Protein AF-A0A7S0XX27-F1 (afdb_monomer_lite)

Organism: Hemiselmis andersenii (NCBI:txid464988)

Foldseek 3Di:
DDDPVVVVVVVVVPDPDADDADDPVVLVVCVVVVQKFKFFKAQDPVHNQKIWGDGPPDPGTEIERGPSLCRPDDHRFTFIWGFDPDDPPDPHGYIGTNDGDPPPPPPPPPPPPDPPPDDDDD

Structure (mmCIF, N/CA/C/O backbone):
data_AF-A0A7S0XX27-F1
#
_entry.id   AF-A0A7S0XX27-F1
#
loop_
_atom_site.group_PDB
_atom_site.id
_atom_site.type_symbol
_atom_site.label_atom_id
_atom_site.label_alt_id
_atom_site.label_comp_id
_atom_site.label_asym_id
_atom_site.label_entity_id
_atom_site.label_seq_id
_atom_site.pdbx_PDB_ins_code
_atom_site.Cartn_x
_atom_site.Cartn_y
_atom_site.Cartn_z
_atom_site.occupancy
_atom_site.B_iso_or_equiv
_atom_site.auth_seq_id
_atom_site.auth_comp_id
_atom_site.auth_asym_id
_atom_site.auth_atom_id
_atom_site.pdbx_PDB_model_num
ATOM 1 N N . LYS A 1 1 ? 34.982 19.495 -26.703 1.00 49.88 1 LYS A N 1
ATOM 2 C CA . LYS A 1 1 ? 34.561 18.801 -25.462 1.00 49.88 1 LYS A CA 1
ATOM 3 C C . LYS A 1 1 ? 33.055 18.990 -25.317 1.00 49.88 1 LYS A C 1
ATOM 5 O O . LYS A 1 1 ? 32.638 19.960 -24.707 1.00 49.88 1 LYS A O 1
ATOM 10 N N . GLY A 1 2 ? 32.263 18.158 -25.991 1.00 59.34 2 GLY A N 1
ATOM 11 C CA . GLY A 1 2 ? 30.807 18.139 -25.848 1.00 59.34 2 GLY A CA 1
ATOM 12 C C . GLY A 1 2 ? 30.443 16.845 -25.142 1.00 59.34 2 GLY A C 1
ATOM 13 O O . GLY A 1 2 ? 30.841 15.779 -25.607 1.00 59.34 2 GLY A O 1
ATOM 14 N N . GLU A 1 3 ? 29.799 16.942 -23.985 1.00 53.56 3 GLU A N 1
ATOM 15 C CA . GLU A 1 3 ? 29.248 15.780 -23.289 1.00 53.56 3 GLU A CA 1
ATOM 16 C C . GLU A 1 3 ? 28.229 15.108 -24.218 1.00 53.56 3 GLU A C 1
ATOM 18 O O . GLU A 1 3 ? 27.337 15.783 -24.734 1.00 53.56 3 GLU A O 1
ATOM 23 N N . SER A 1 4 ? 28.408 13.808 -24.472 1.00 74.19 4 SER A N 1
ATOM 24 C CA . SER A 1 4 ? 27.504 13.004 -25.301 1.00 74.19 4 SER A CA 1
ATOM 25 C C . SER A 1 4 ? 26.079 13.097 -24.756 1.00 74.19 4 SER A C 1
ATOM 27 O O . SER A 1 4 ? 25.875 13.000 -23.544 1.00 74.19 4 SER A O 1
ATOM 29 N N . ASP A 1 5 ? 25.084 13.251 -25.629 1.00 70.19 5 ASP A N 1
ATOM 30 C CA . ASP A 1 5 ? 23.674 13.309 -25.228 1.00 70.19 5 ASP A CA 1
ATOM 31 C C . ASP A 1 5 ? 23.219 12.035 -24.492 1.00 70.19 5 ASP A C 1
ATOM 33 O O . ASP A 1 5 ? 22.314 12.095 -23.664 1.00 70.19 5 ASP A O 1
ATOM 37 N N . LEU A 1 6 ? 23.930 10.913 -24.672 1.00 60.94 6 LEU A N 1
ATOM 38 C CA . LEU A 1 6 ? 23.747 9.698 -23.871 1.00 60.94 6 LEU A CA 1
ATOM 39 C C . LEU A 1 6 ? 24.145 9.893 -22.402 1.00 60.94 6 LEU A C 1
ATOM 41 O O . LEU A 1 6 ? 23.483 9.365 -21.516 1.00 60.94 6 LEU A O 1
ATOM 45 N N . VAL A 1 7 ? 25.188 10.679 -22.124 1.00 66.62 7 VAL A N 1
ATOM 46 C CA . VAL A 1 7 ? 25.623 10.993 -20.753 1.00 66.62 7 VAL A CA 1
ATOM 47 C C . VAL A 1 7 ? 24.620 11.932 -20.084 1.00 66.62 7 VAL A C 1
ATOM 49 O O . VAL A 1 7 ? 24.293 11.737 -18.917 1.00 66.62 7 VAL A O 1
ATOM 52 N N . LYS A 1 8 ? 24.049 12.886 -20.833 1.00 62.00 8 LYS A N 1
ATOM 53 C CA . LYS A 1 8 ? 22.943 13.726 -20.346 1.00 62.00 8 LYS A CA 1
ATOM 54 C C . LYS A 1 8 ? 21.671 12.915 -20.093 1.00 62.00 8 LYS A C 1
ATOM 56 O O . LYS A 1 8 ? 21.056 13.098 -19.051 1.00 62.00 8 LYS A O 1
ATOM 61 N N . MET A 1 9 ? 21.314 11.983 -20.982 1.00 59.22 9 MET A N 1
ATOM 62 C CA . MET A 1 9 ? 20.178 11.071 -20.785 1.00 59.22 9 MET A CA 1
ATOM 63 C C . MET A 1 9 ? 20.385 10.141 -19.586 1.00 59.22 9 MET A C 1
ATOM 65 O O . MET A 1 9 ? 19.467 9.974 -18.792 1.00 59.22 9 MET A O 1
ATOM 69 N N . MET A 1 10 ? 21.590 9.598 -19.388 1.00 57.03 10 MET A N 1
ATOM 70 C CA . MET A 1 10 ? 21.910 8.789 -18.204 1.00 57.03 10 MET A CA 1
ATOM 71 C C . MET A 1 10 ? 21.891 9.604 -16.908 1.00 57.03 10 MET A C 1
ATOM 73 O O . MET A 1 10 ? 21.513 9.077 -15.868 1.00 57.03 10 MET A O 1
ATOM 77 N N . ARG A 1 11 ? 22.206 10.904 -16.971 1.00 54.22 11 ARG A N 1
ATOM 78 C CA . ARG A 1 11 ? 22.010 11.840 -15.856 1.00 54.22 11 ARG A CA 1
ATOM 79 C C . ARG A 1 11 ? 20.544 12.222 -15.639 1.00 54.22 11 ARG A C 1
ATOM 81 O O . ARG A 1 11 ? 20.165 12.500 -14.509 1.00 54.22 11 ARG A O 1
ATOM 88 N N . GLN A 1 12 ? 19.712 12.218 -16.676 1.00 49.00 12 GLN A N 1
ATOM 89 C CA . GLN A 1 12 ? 18.267 12.446 -16.555 1.00 49.00 12 GLN A CA 1
ATOM 90 C C . GLN A 1 12 ? 17.515 11.194 -16.062 1.00 49.00 12 GLN A C 1
ATOM 92 O O . GLN A 1 12 ? 16.415 11.311 -15.538 1.00 49.00 12 GLN A O 1
ATOM 97 N N . LEU A 1 13 ? 18.124 10.010 -16.185 1.00 51.81 13 LEU A N 1
ATOM 98 C CA . LEU A 1 13 ? 17.673 8.747 -15.582 1.00 51.81 13 LEU A CA 1
ATOM 99 C C . LEU A 1 13 ? 18.059 8.624 -14.094 1.00 51.81 13 LEU A C 1
ATOM 101 O O . LEU A 1 13 ? 17.886 7.563 -13.491 1.00 51.81 13 LEU A O 1
ATOM 105 N N . SER A 1 14 ? 18.608 9.687 -13.499 1.00 46.97 14 SER A N 1
ATOM 106 C CA . SER A 1 14 ? 19.099 9.659 -12.125 1.00 46.97 14 SER A CA 1
ATOM 107 C C . SER A 1 14 ? 17.948 9.703 -11.129 1.00 46.97 14 SER A C 1
ATOM 109 O O . SER A 1 14 ? 17.279 10.720 -10.979 1.00 46.97 14 SER A O 1
ATOM 111 N N . VAL A 1 15 ? 17.858 8.597 -10.394 1.00 51.81 15 VAL A N 1
ATOM 112 C CA . VAL A 1 15 ? 17.168 8.375 -9.122 1.00 51.81 15 VAL A CA 1
ATOM 113 C C . VAL A 1 15 ? 15.637 8.276 -9.193 1.00 51.81 15 VAL A C 1
ATOM 115 O O . VAL A 1 15 ? 14.891 9.204 -8.910 1.00 51.81 15 VAL A O 1
ATOM 118 N N . CYS A 1 16 ? 15.156 7.070 -9.510 1.00 53.62 16 CYS A N 1
ATOM 119 C CA . CYS A 1 16 ? 13.847 6.615 -9.041 1.00 53.62 16 CYS A CA 1
ATOM 120 C C . CYS A 1 16 ? 13.946 6.350 -7.528 1.00 53.62 16 CYS A C 1
ATOM 122 O O . CYS A 1 16 ? 14.215 5.221 -7.108 1.00 53.62 16 CYS A O 1
ATOM 124 N N . GLU A 1 17 ? 13.841 7.406 -6.720 1.00 74.31 17 GLU A N 1
ATOM 125 C CA . GLU A 1 17 ? 13.817 7.289 -5.261 1.00 74.31 17 GLU A CA 1
ATOM 126 C C . GLU A 1 17 ? 12.435 6.842 -4.804 1.00 74.31 17 GLU A C 1
ATOM 128 O O . GLU A 1 17 ? 11.438 7.530 -5.012 1.00 74.31 17 GLU A O 1
ATOM 133 N N . TYR A 1 18 ? 12.390 5.688 -4.143 1.00 84.25 18 TYR A N 1
ATOM 134 C CA . TYR A 1 18 ? 11.203 5.289 -3.403 1.00 84.25 18 TYR A CA 1
ATOM 135 C C . TYR A 1 18 ? 11.005 6.239 -2.224 1.00 84.25 18 TYR A C 1
ATOM 137 O O . TYR A 1 18 ? 11.971 6.529 -1.510 1.00 84.25 18 TYR A O 1
ATOM 145 N N . ALA A 1 19 ? 9.761 6.653 -1.992 1.00 88.00 19 ALA A N 1
ATOM 146 C CA . ALA A 1 19 ? 9.406 7.437 -0.820 1.00 88.00 19 ALA A CA 1
ATOM 147 C C . ALA A 1 19 ? 9.789 6.698 0.471 1.00 88.00 19 ALA A C 1
ATOM 149 O O . ALA A 1 19 ? 9.664 5.474 0.564 1.00 88.00 19 ALA A O 1
ATOM 150 N N . GLU A 1 20 ? 10.237 7.441 1.482 1.00 92.00 20 GLU A N 1
ATOM 151 C CA . GLU A 1 20 ? 10.476 6.860 2.800 1.00 92.00 20 GLU A CA 1
ATOM 152 C C . GLU A 1 20 ? 9.184 6.270 3.372 1.00 92.00 20 GLU A C 1
ATOM 154 O O . GLU A 1 20 ? 8.087 6.800 3.175 1.00 92.00 20 GLU A O 1
ATOM 159 N N . HIS A 1 21 ? 9.316 5.148 4.079 1.00 93.94 21 HIS A N 1
ATOM 160 C CA . HIS A 1 21 ? 8.184 4.549 4.771 1.00 93.94 21 HIS A CA 1
ATOM 161 C C . HIS A 1 21 ? 7.747 5.447 5.920 1.00 93.94 21 HIS A C 1
ATOM 163 O O . HIS A 1 21 ? 8.571 5.926 6.700 1.00 93.94 21 HIS A O 1
ATOM 169 N N . VAL A 1 22 ? 6.437 5.632 6.058 1.00 93.12 22 VAL A N 1
ATOM 170 C CA . VAL A 1 22 ? 5.890 6.322 7.230 1.00 93.12 22 VAL A CA 1
ATOM 171 C C . VAL A 1 22 ? 6.154 5.501 8.497 1.00 93.12 22 VAL A C 1
ATOM 173 O O . VAL A 1 22 ? 6.185 4.267 8.464 1.00 93.12 22 VAL A O 1
ATOM 176 N N . GLY A 1 23 ? 6.325 6.186 9.629 1.00 92.88 23 GLY A N 1
ATOM 177 C CA . GLY A 1 23 ? 6.503 5.536 10.927 1.00 92.88 23 GLY A CA 1
ATOM 178 C C . GLY A 1 23 ? 5.281 4.714 11.356 1.00 92.88 23 GLY A C 1
ATOM 179 O O . GLY A 1 23 ? 4.166 4.931 10.880 1.00 92.88 23 GLY A O 1
ATOM 180 N N . GLU A 1 24 ? 5.489 3.778 12.287 1.00 90.56 24 GLU A N 1
ATOM 181 C CA . GLU A 1 24 ? 4.426 2.914 12.825 1.00 90.56 24 GLU A CA 1
ATOM 182 C C . GLU A 1 24 ? 3.279 3.737 13.428 1.00 90.56 24 GLU A C 1
ATOM 184 O O . GLU A 1 24 ? 2.130 3.564 13.028 1.00 90.56 24 GLU A O 1
ATOM 189 N N . GLU A 1 25 ? 3.602 4.698 14.295 1.00 91.88 25 GLU A N 1
ATOM 190 C CA . GLU A 1 25 ? 2.613 5.567 14.944 1.00 91.88 25 GLU A CA 1
ATOM 191 C C . GLU A 1 25 ? 1.808 6.380 13.927 1.00 91.88 25 GLU A C 1
ATOM 193 O O . GLU A 1 25 ? 0.593 6.507 14.045 1.00 91.88 25 GLU A O 1
ATOM 198 N N . GLU A 1 26 ? 2.466 6.902 12.889 1.00 92.44 26 GLU A N 1
ATOM 199 C CA . GLU A 1 26 ? 1.775 7.698 11.876 1.00 92.44 26 GLU A CA 1
ATOM 200 C C . GLU A 1 26 ? 0.825 6.850 11.034 1.00 92.44 26 GLU A C 1
ATOM 202 O O . GLU A 1 26 ? -0.303 7.250 10.756 1.00 92.44 26 GLU A O 1
ATOM 207 N N . CYS A 1 27 ? 1.248 5.639 10.681 1.00 91.50 27 CYS A N 1
ATOM 208 C CA . CYS A 1 27 ? 0.383 4.674 10.021 1.00 91.50 27 CYS A CA 1
ATOM 209 C C . CYS A 1 27 ? -0.874 4.381 10.847 1.00 91.50 27 CYS A C 1
ATOM 211 O O . CYS A 1 27 ? -1.973 4.360 10.297 1.00 91.50 27 CYS A O 1
ATOM 213 N N . GLU A 1 28 ? -0.731 4.164 12.156 1.00 91.81 28 GLU A N 1
ATOM 214 C CA . GLU A 1 28 ? -1.871 3.925 13.045 1.00 91.81 28 GLU A CA 1
ATOM 215 C C . GLU A 1 28 ? -2.814 5.133 13.095 1.00 91.81 28 GLU A C 1
ATOM 217 O O . GLU A 1 28 ? -4.031 4.958 13.001 1.00 91.81 28 GLU A O 1
ATOM 222 N N . ARG A 1 29 ? -2.268 6.356 13.168 1.00 94.94 29 ARG A N 1
ATOM 223 C CA . ARG A 1 29 ? -3.067 7.592 13.128 1.00 94.94 29 ARG A CA 1
ATOM 224 C C . ARG A 1 29 ? -3.861 7.720 11.832 1.00 94.94 29 ARG A C 1
ATOM 226 O O . ARG A 1 29 ? -5.060 7.981 11.891 1.00 94.94 29 ARG A O 1
ATOM 233 N N . LEU A 1 30 ? -3.226 7.502 10.681 1.00 92.81 30 LEU A N 1
ATOM 234 C CA . LEU A 1 30 ? -3.875 7.606 9.368 1.00 92.81 30 LEU A CA 1
ATOM 235 C C . LEU A 1 30 ? -4.980 6.558 9.188 1.00 92.81 30 LEU A C 1
ATOM 237 O O . LEU A 1 30 ? -6.051 6.866 8.664 1.00 92.81 30 LEU A O 1
ATOM 241 N N . VAL A 1 31 ? -4.753 5.330 9.661 1.00 92.38 31 VAL A N 1
ATOM 242 C CA . VAL A 1 31 ? -5.768 4.268 9.630 1.00 92.38 31 VAL A CA 1
ATOM 243 C C . VAL A 1 31 ? -6.937 4.603 10.556 1.00 92.38 31 VAL A C 1
ATOM 245 O O . VAL A 1 31 ? -8.092 4.461 10.158 1.00 92.38 31 VAL A O 1
ATOM 248 N N . ALA A 1 32 ? -6.666 5.098 11.767 1.00 92.50 32 ALA A N 1
ATOM 249 C CA . ALA A 1 32 ? -7.705 5.518 12.706 1.00 92.50 32 ALA A CA 1
ATOM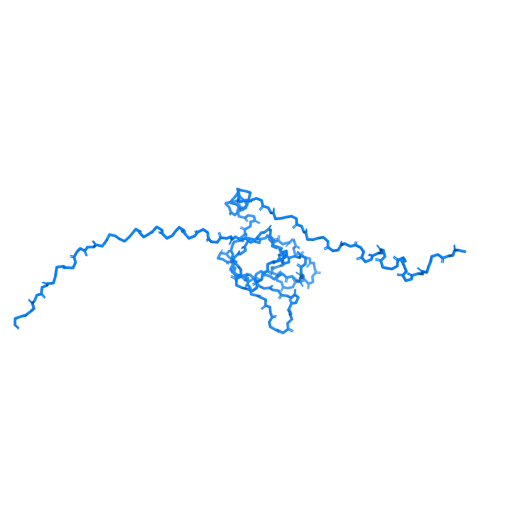 250 C C . ALA A 1 32 ? -8.524 6.715 12.190 1.00 92.50 32 ALA A C 1
ATOM 252 O O . ALA A 1 32 ? -9.724 6.793 12.450 1.00 92.50 32 ALA A O 1
ATOM 253 N N . ALA A 1 33 ? -7.895 7.620 11.434 1.00 93.19 33 ALA A N 1
ATOM 254 C CA . ALA A 1 33 ? -8.553 8.750 10.781 1.00 93.19 33 ALA A CA 1
ATOM 255 C C . ALA A 1 33 ? -9.376 8.351 9.539 1.00 93.19 33 ALA A C 1
ATOM 257 O O . ALA A 1 33 ? -10.169 9.152 9.048 1.00 93.19 33 ALA A O 1
ATOM 258 N N . GLY A 1 34 ? -9.217 7.122 9.032 1.00 91.56 34 GLY A N 1
ATOM 259 C CA . GLY A 1 34 ? -9.839 6.675 7.783 1.00 91.56 34 GLY A CA 1
ATOM 260 C C . GLY A 1 34 ? -9.184 7.258 6.525 1.00 91.56 34 GLY A C 1
ATOM 261 O O . GLY A 1 34 ? -9.804 7.273 5.465 1.00 91.56 34 GLY A O 1
ATOM 262 N N . GLU A 1 35 ? -7.946 7.742 6.641 1.00 92.69 35 GLU A N 1
ATOM 263 C CA . GLU A 1 35 ? -7.144 8.287 5.538 1.00 92.69 35 GLU A CA 1
ATOM 264 C C . GLU A 1 35 ? -6.250 7.225 4.878 1.00 92.69 35 GLU A C 1
ATOM 266 O O . GLU A 1 35 ? -5.766 7.413 3.758 1.00 92.69 35 GLU A O 1
ATOM 271 N N . ALA A 1 36 ? -6.040 6.097 5.560 1.00 94.00 36 ALA A N 1
ATOM 272 C CA . ALA A 1 36 ? -5.300 4.951 5.057 1.00 94.00 36 ALA A CA 1
ATOM 273 C C . ALA A 1 36 ? -5.982 3.627 5.428 1.00 94.00 36 ALA A C 1
ATOM 275 O O . ALA A 1 36 ? -6.791 3.550 6.355 1.00 94.00 36 ALA A O 1
ATOM 276 N N . TRP A 1 37 ? -5.631 2.564 4.708 1.00 95.00 37 TRP A N 1
ATOM 277 C CA . TRP A 1 37 ? -6.180 1.225 4.894 1.00 95.00 37 TRP A CA 1
ATOM 278 C C . TRP A 1 37 ? -5.077 0.178 4.907 1.00 95.00 37 TRP A C 1
ATOM 280 O O . TRP A 1 37 ? -4.058 0.331 4.243 1.00 95.00 37 TRP A O 1
ATOM 290 N N . ILE A 1 38 ? -5.306 -0.918 5.628 1.00 94.69 38 ILE A N 1
ATOM 291 C CA . ILE A 1 38 ? -4.376 -2.047 5.688 1.00 94.69 38 ILE A CA 1
ATOM 292 C C . ILE A 1 38 ? -4.962 -3.234 4.922 1.00 94.69 38 ILE A C 1
ATOM 294 O O . ILE A 1 38 ? -6.162 -3.518 5.017 1.00 94.69 38 ILE A O 1
ATOM 298 N N . GLY A 1 39 ? -4.119 -3.927 4.163 1.00 94.81 39 GLY A N 1
ATOM 299 C CA . GLY A 1 39 ? -4.504 -5.139 3.449 1.00 94.81 39 GLY A CA 1
ATOM 300 C C . GLY A 1 39 ? -3.311 -5.887 2.856 1.00 94.81 39 GLY A C 1
ATOM 301 O O . GLY A 1 39 ? -2.232 -5.307 2.731 1.00 94.81 39 GLY A O 1
ATOM 302 N N . PRO A 1 40 ? -3.480 -7.175 2.509 1.00 96.19 40 PRO A N 1
ATOM 303 C CA . PRO A 1 40 ? -2.454 -7.938 1.814 1.00 96.19 40 PRO A CA 1
ATOM 304 C C . PRO A 1 40 ? -2.298 -7.443 0.374 1.00 96.19 40 PRO A C 1
ATOM 306 O O . PRO A 1 40 ? -3.290 -7.214 -0.332 1.00 96.19 40 PRO A O 1
ATOM 309 N N . LEU A 1 41 ? -1.050 -7.310 -0.062 1.00 95.69 41 LEU A N 1
ATOM 310 C CA . LEU A 1 41 ? -0.690 -6.923 -1.417 1.00 95.69 41 LEU A CA 1
ATOM 311 C C . LEU A 1 41 ? -0.569 -8.149 -2.325 1.00 95.69 41 LEU A C 1
ATOM 313 O O . LEU A 1 41 ? 0.098 -9.126 -2.004 1.00 95.69 41 LEU A O 1
ATOM 317 N N . ARG A 1 42 ? -1.167 -8.081 -3.513 1.00 96.75 42 ARG A N 1
ATOM 318 C CA . ARG A 1 42 ? -1.030 -9.090 -4.567 1.00 96.75 42 ARG A CA 1
ATOM 319 C C . ARG A 1 42 ? -0.450 -8.448 -5.816 1.00 96.75 42 ARG A C 1
ATOM 321 O O . ARG A 1 42 ? -1.117 -7.655 -6.475 1.00 96.75 42 ARG A O 1
ATOM 328 N N . VAL A 1 43 ? 0.789 -8.794 -6.143 1.00 95.12 43 VAL A N 1
ATOM 329 C CA . VAL A 1 43 ? 1.390 -8.456 -7.444 1.00 95.12 43 VAL A CA 1
ATOM 330 C C . VAL A 1 43 ? 0.680 -9.240 -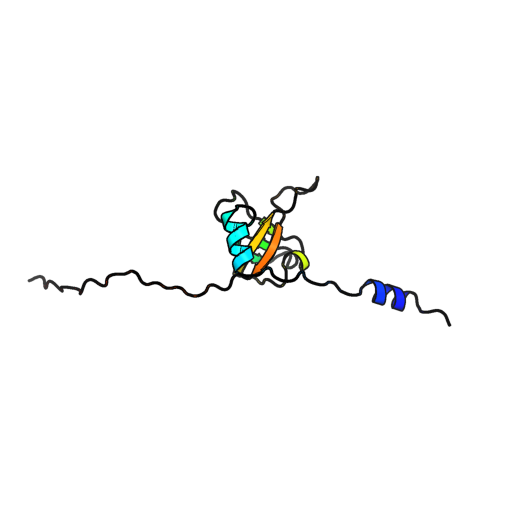8.546 1.00 95.12 43 VAL A C 1
ATOM 332 O O . VAL A 1 43 ? 0.441 -10.437 -8.377 1.00 95.12 43 VAL A O 1
ATOM 335 N N . ASP A 1 44 ? 0.344 -8.573 -9.649 1.00 92.56 44 ASP A N 1
ATOM 336 C CA . ASP A 1 44 ? -0.274 -9.223 -10.800 1.00 92.56 44 ASP A CA 1
ATOM 337 C C . ASP A 1 44 ? 0.729 -10.127 -11.531 1.00 92.56 44 ASP A C 1
ATOM 339 O O . ASP A 1 44 ? 1.866 -9.744 -11.810 1.00 92.56 44 ASP A O 1
ATOM 343 N N . ALA A 1 45 ? 0.296 -11.347 -11.847 1.00 91.88 45 ALA A N 1
ATOM 344 C CA . ALA A 1 45 ? 1.136 -12.337 -12.511 1.00 91.88 45 ALA A CA 1
ATOM 345 C C . ALA A 1 45 ? 1.358 -12.003 -13.994 1.00 91.88 45 ALA A C 1
ATOM 347 O O . ALA A 1 45 ? 2.394 -12.365 -14.552 1.00 91.88 45 ALA A O 1
ATOM 348 N N . ALA A 1 46 ? 0.398 -11.323 -14.634 1.00 93.31 46 ALA A N 1
ATOM 349 C CA . ALA A 1 46 ? 0.514 -10.906 -16.030 1.00 93.31 46 ALA A CA 1
ATOM 350 C C . ALA A 1 46 ? 1.340 -9.617 -16.180 1.00 93.31 46 ALA A C 1
ATOM 352 O O . ALA A 1 46 ? 2.081 -9.472 -17.153 1.00 93.31 46 ALA A O 1
ATOM 353 N N . ASN A 1 47 ? 1.241 -8.702 -15.213 1.00 90.44 47 ASN A N 1
ATOM 354 C CA . ASN A 1 47 ? 1.987 -7.454 -15.179 1.00 90.44 47 ASN A CA 1
ATOM 355 C C . ASN A 1 47 ? 2.648 -7.210 -13.804 1.00 90.44 47 ASN A C 1
ATOM 357 O O . ASN A 1 47 ? 2.027 -6.623 -12.917 1.00 90.44 47 ASN A O 1
ATOM 361 N N . PRO A 1 48 ? 3.946 -7.530 -13.635 1.00 88.19 48 PRO A N 1
ATOM 362 C CA . PRO A 1 48 ? 4.633 -7.414 -12.346 1.00 88.19 48 PRO A CA 1
ATOM 363 C C . PRO A 1 48 ? 4.851 -5.966 -11.876 1.00 88.19 48 PRO A C 1
ATOM 365 O O . PRO A 1 48 ? 5.335 -5.752 -10.760 1.00 88.19 48 PRO A O 1
ATOM 368 N N . PHE A 1 49 ? 4.531 -4.969 -12.708 1.00 88.88 49 PHE A N 1
ATOM 369 C CA . PHE A 1 49 ? 4.542 -3.556 -12.328 1.00 88.88 49 PHE A CA 1
ATOM 370 C C . PHE A 1 49 ? 3.257 -3.133 -11.610 1.00 88.88 49 PHE A C 1
ATOM 372 O O . PHE A 1 49 ? 3.275 -2.135 -10.897 1.00 88.88 49 PHE A O 1
ATOM 379 N N . GLN A 1 50 ? 2.173 -3.898 -11.761 1.00 90.88 50 GLN A N 1
ATOM 380 C CA . GLN A 1 50 ? 0.893 -3.635 -11.117 1.00 90.88 50 GLN A CA 1
ATOM 381 C C . GLN A 1 50 ? 0.700 -4.534 -9.898 1.00 90.88 50 GLN A C 1
ATOM 383 O O . GLN A 1 50 ? 1.107 -5.698 -9.865 1.00 90.88 50 GLN A O 1
ATOM 388 N N . ALA A 1 51 ? 0.058 -3.983 -8.877 1.00 95.12 51 ALA A N 1
ATOM 389 C CA . ALA A 1 51 ? -0.366 -4.731 -7.711 1.00 95.12 51 ALA A CA 1
ATOM 390 C C . ALA A 1 51 ? -1.747 -4.276 -7.240 1.00 95.12 51 ALA A C 1
ATOM 392 O O . ALA A 1 51 ? -2.203 -3.176 -7.549 1.00 95.12 51 ALA A O 1
ATOM 393 N N . PHE A 1 52 ? -2.401 -5.135 -6.470 1.00 96.00 52 PHE A N 1
ATOM 394 C CA . PHE A 1 52 ? -3.720 -4.897 -5.907 1.00 96.00 52 PHE A CA 1
ATOM 395 C C . PHE A 1 52 ? -3.691 -5.158 -4.409 1.00 96.00 52 PHE A C 1
ATOM 397 O O . PHE A 1 52 ? -3.155 -6.173 -3.967 1.00 96.00 52 PHE A O 1
ATOM 404 N N . VAL A 1 53 ? -4.284 -4.260 -3.632 1.00 95.81 53 VAL A N 1
ATOM 405 C CA . VAL A 1 53 ? -4.397 -4.398 -2.180 1.00 95.81 53 VAL A CA 1
ATOM 406 C C . VAL A 1 53 ? -5.863 -4.544 -1.817 1.00 95.81 53 VAL A C 1
ATOM 408 O O . VAL A 1 53 ? -6.681 -3.666 -2.104 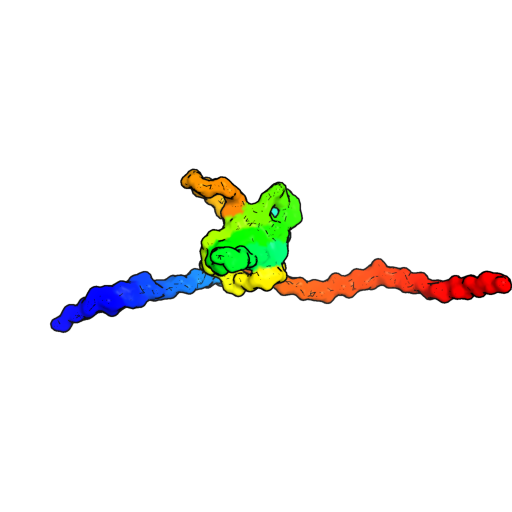1.00 95.81 53 VAL A O 1
ATOM 411 N N . THR A 1 54 ? -6.201 -5.665 -1.186 1.00 94.69 54 THR A N 1
ATOM 412 C CA . THR A 1 54 ? -7.561 -5.907 -0.701 1.00 94.69 54 THR A CA 1
ATOM 413 C C . THR A 1 54 ? -7.691 -5.358 0.710 1.00 94.69 54 THR A C 1
ATOM 415 O O . THR A 1 54 ? -7.202 -5.947 1.670 1.00 94.69 54 THR A O 1
ATOM 418 N N . CYS A 1 55 ? -8.373 -4.227 0.845 1.00 91.75 55 CYS A N 1
ATOM 419 C CA . CYS A 1 55 ? -8.562 -3.556 2.125 1.00 91.75 55 CYS A CA 1
ATOM 420 C C . CYS A 1 55 ? -9.936 -3.866 2.719 1.00 91.75 55 CYS A C 1
ATOM 422 O O . CYS A 1 55 ? -10.967 -3.721 2.057 1.00 91.75 55 CYS A O 1
ATOM 424 N N . LYS A 1 56 ? -9.979 -4.207 4.010 1.00 86.75 56 LYS A N 1
ATOM 425 C CA . LYS A 1 56 ? -11.251 -4.321 4.729 1.00 86.75 56 LYS A CA 1
ATOM 426 C C . LYS A 1 56 ? -11.910 -2.939 4.818 1.00 86.75 56 LYS A C 1
ATOM 428 O O . LYS A 1 56 ? -11.289 -1.983 5.265 1.00 86.75 56 LYS A O 1
ATOM 433 N N . GLY A 1 57 ? -13.178 -2.849 4.419 1.00 85.38 57 GLY A N 1
ATOM 434 C CA . GLY A 1 57 ? -13.953 -1.603 4.453 1.00 85.38 57 GLY A CA 1
ATOM 435 C C . GLY A 1 57 ? -13.985 -0.831 3.131 1.00 85.38 57 GLY A C 1
ATOM 436 O O . GLY A 1 57 ? -14.789 0.089 3.009 1.00 85.38 57 GLY A O 1
ATOM 437 N N . LEU A 1 58 ? -13.199 -1.233 2.126 1.00 87.50 58 LEU A N 1
ATOM 438 C CA . LEU A 1 58 ? -13.343 -0.735 0.758 1.00 87.50 58 LEU A CA 1
ATOM 439 C C . LEU A 1 58 ? -14.114 -1.751 -0.101 1.00 87.50 58 LEU A C 1
ATOM 441 O O . LEU A 1 58 ? -13.888 -2.954 0.019 1.00 87.50 58 LEU A O 1
ATOM 445 N N . PRO A 1 59 ? -15.024 -1.300 -0.984 1.00 86.31 59 PRO A N 1
ATOM 446 C CA . PRO A 1 59 ? -15.817 -2.198 -1.828 1.00 86.31 59 PRO A CA 1
ATOM 447 C C . PRO A 1 59 ? -15.023 -2.782 -3.005 1.00 86.31 59 PRO A C 1
ATOM 449 O O . PRO A 1 59 ? -15.523 -3.657 -3.709 1.00 86.31 59 PRO A O 1
ATOM 452 N N . ARG A 1 60 ? -13.827 -2.250 -3.277 1.00 88.88 60 ARG A N 1
ATOM 453 C CA . ARG A 1 60 ? -12.959 -2.633 -4.391 1.00 88.88 60 ARG A CA 1
ATOM 454 C C . ARG A 1 60 ? -11.509 -2.604 -3.943 1.00 88.88 60 ARG A C 1
ATOM 456 O O . ARG A 1 60 ? -11.146 -1.783 -3.099 1.00 88.88 60 ARG A O 1
ATOM 463 N N . ASP A 1 61 ? -10.709 -3.452 -4.574 1.00 93.06 61 ASP A N 1
ATOM 464 C CA . ASP A 1 61 ? -9.265 -3.463 -4.389 1.00 93.06 61 ASP A CA 1
ATOM 465 C C . ASP A 1 61 ? -8.644 -2.127 -4.805 1.00 93.06 61 ASP A C 1
ATOM 467 O O . ASP A 1 61 ? -9.104 -1.454 -5.736 1.00 93.06 61 ASP A O 1
ATOM 471 N N . VAL A 1 62 ? -7.579 -1.763 -4.098 1.00 93.69 62 VAL A N 1
ATOM 472 C CA . VAL A 1 62 ? -6.759 -0.597 -4.407 1.00 93.69 62 VAL A CA 1
ATOM 473 C C . VAL A 1 62 ? -5.683 -1.016 -5.396 1.00 93.69 62 VAL A C 1
ATOM 475 O O . VAL A 1 62 ? -4.885 -1.903 -5.104 1.00 93.69 62 VAL A O 1
ATOM 478 N N . MET A 1 63 ? -5.661 -0.391 -6.568 1.00 94.31 63 MET A N 1
ATOM 479 C CA . MET A 1 63 ? -4.650 -0.628 -7.591 1.00 94.31 63 MET A CA 1
ATOM 480 C C . MET A 1 63 ? -3.421 0.242 -7.326 1.00 94.31 63 MET A C 1
ATOM 482 O O . MET A 1 63 ? -3.509 1.469 -7.272 1.00 94.31 63 MET A O 1
ATOM 486 N N . VAL A 1 64 ? -2.268 -0.405 -7.246 1.00 94.06 64 VAL A N 1
ATOM 487 C CA . VAL A 1 64 ? -0.950 0.215 -7.163 1.00 94.06 64 VAL A CA 1
ATOM 488 C C . VAL A 1 64 ? -0.289 0.062 -8.530 1.00 94.06 64 VAL A C 1
ATOM 490 O O . VAL A 1 64 ? -0.045 -1.055 -8.988 1.00 94.06 64 VAL A O 1
ATOM 493 N N . GLN A 1 65 ? -0.097 1.181 -9.227 1.00 90.19 65 GLN A N 1
ATOM 494 C CA . GLN A 1 65 ? 0.105 1.181 -10.683 1.00 90.19 65 GLN A CA 1
ATOM 495 C C . GLN A 1 65 ? 1.548 0.945 -11.130 1.00 90.19 65 GLN A C 1
ATOM 497 O O . GLN A 1 65 ? 1.766 0.516 -12.264 1.00 90.19 65 GLN A O 1
ATOM 502 N N . ASP A 1 66 ? 2.517 1.235 -10.265 1.00 89.25 66 ASP A N 1
ATOM 503 C CA . ASP A 1 66 ? 3.935 1.134 -10.579 1.00 89.25 66 ASP A CA 1
ATOM 504 C C . ASP A 1 66 ? 4.772 0.736 -9.354 1.00 89.25 66 ASP A C 1
ATOM 506 O O . ASP A 1 66 ? 4.289 0.642 -8.221 1.00 89.25 66 ASP A O 1
ATOM 510 N N . LEU A 1 67 ? 6.063 0.497 -9.594 1.00 90.69 67 LEU A N 1
ATOM 511 C CA . LEU A 1 67 ? 7.004 0.070 -8.559 1.00 90.69 67 LEU A CA 1
ATOM 512 C C . LEU A 1 67 ? 7.231 1.133 -7.482 1.00 90.69 67 LEU A C 1
ATOM 514 O O . LEU A 1 67 ? 7.435 0.765 -6.327 1.00 90.69 67 LEU A O 1
ATOM 518 N N . GLN A 1 68 ? 7.204 2.420 -7.839 1.00 91.31 68 GLN A N 1
ATOM 519 C CA . GLN A 1 68 ? 7.434 3.511 -6.890 1.00 91.31 68 GLN A CA 1
ATOM 520 C C . GLN A 1 68 ? 6.277 3.598 -5.901 1.00 91.31 68 GLN A C 1
ATOM 522 O O . GLN A 1 68 ? 6.508 3.594 -4.694 1.00 91.31 68 GLN A O 1
ATOM 527 N N . LEU A 1 69 ? 5.042 3.543 -6.403 1.00 91.81 69 LEU A N 1
ATOM 528 C CA . LEU A 1 69 ? 3.835 3.490 -5.581 1.00 91.81 69 LEU A CA 1
ATOM 529 C C . LEU A 1 69 ? 3.729 2.186 -4.789 1.00 91.81 69 LEU A C 1
ATOM 531 O O . LEU A 1 69 ? 3.134 2.178 -3.718 1.00 91.81 69 LEU A O 1
ATOM 535 N N . ARG A 1 70 ? 4.322 1.084 -5.267 1.00 93.75 70 ARG A N 1
ATOM 536 C CA . ARG A 1 70 ? 4.438 -0.162 -4.488 1.00 93.75 70 ARG A CA 1
ATOM 537 C C . ARG A 1 70 ? 5.434 -0.050 -3.341 1.00 93.75 70 ARG A C 1
ATOM 539 O O . ARG A 1 70 ? 5.398 -0.861 -2.423 1.00 93.75 70 ARG A O 1
ATOM 546 N N . ASN A 1 71 ? 6.312 0.945 -3.388 1.00 93.12 71 ASN A N 1
ATOM 547 C CA . ASN A 1 71 ? 7.235 1.304 -2.325 1.00 93.12 71 ASN A CA 1
ATOM 548 C C . ASN A 1 71 ? 7.981 0.103 -1.717 1.00 93.12 71 ASN A C 1
ATOM 550 O O . ASN A 1 71 ? 7.996 -0.116 -0.503 1.00 93.12 71 ASN A O 1
ATOM 554 N N . ARG A 1 72 ? 8.597 -0.690 -2.606 1.00 92.19 72 ARG A N 1
ATOM 555 C CA . ARG A 1 72 ? 9.394 -1.892 -2.292 1.00 92.19 72 ARG A CA 1
ATOM 556 C C . ARG A 1 72 ? 8.605 -3.071 -1.699 1.00 92.19 72 ARG A C 1
ATOM 558 O O . ARG A 1 72 ? 9.228 -4.093 -1.427 1.00 92.19 72 ARG A O 1
ATOM 565 N N . ALA A 1 73 ? 7.282 -2.972 -1.557 1.00 93.25 73 ALA A N 1
ATOM 566 C CA . ALA A 1 73 ? 6.450 -4.084 -1.109 1.00 93.25 73 ALA A CA 1
ATOM 567 C C . ALA A 1 73 ? 6.432 -5.232 -2.131 1.00 93.25 73 ALA A C 1
ATOM 569 O O . ALA A 1 73 ? 6.510 -5.020 -3.352 1.00 93.25 73 ALA A O 1
ATOM 570 N N . MET A 1 74 ? 6.319 -6.447 -1.614 1.00 92.94 74 MET A N 1
ATOM 571 C CA . MET A 1 74 ? 6.325 -7.704 -2.349 1.00 92.94 74 MET A CA 1
ATOM 572 C C . MET A 1 74 ? 4.954 -8.381 -2.298 1.00 92.94 74 MET A C 1
ATOM 574 O O . MET A 1 74 ? 4.044 -7.965 -1.584 1.00 92.94 74 MET A O 1
ATOM 578 N N . HIS A 1 75 ? 4.785 -9.415 -3.121 1.00 93.75 75 HIS A N 1
ATOM 579 C CA . HIS A 1 75 ? 3.581 -10.239 -3.086 1.00 93.75 75 HIS A CA 1
ATOM 580 C C . HIS A 1 75 ? 3.391 -10.832 -1.680 1.00 93.75 75 HIS A C 1
ATOM 582 O O . HIS A 1 75 ? 4.366 -11.277 -1.085 1.00 93.75 75 HIS A O 1
ATOM 588 N N . GLU A 1 76 ? 2.151 -10.828 -1.189 1.00 93.62 76 GLU A N 1
ATOM 589 C CA . GLU A 1 76 ? 1.721 -11.253 0.154 1.00 93.62 76 GLU A CA 1
ATOM 590 C C . GLU A 1 76 ? 2.136 -10.355 1.328 1.00 93.62 76 GLU A C 1
ATOM 592 O O . GLU A 1 76 ? 1.673 -10.593 2.444 1.00 93.62 76 GLU A O 1
ATOM 597 N N . ASP A 1 77 ? 2.882 -9.269 1.102 1.00 94.38 77 ASP A N 1
ATOM 598 C CA . ASP A 1 77 ? 3.149 -8.300 2.167 1.00 94.38 77 ASP A CA 1
ATOM 599 C C . ASP A 1 77 ? 1.843 -7.680 2.677 1.00 94.38 77 ASP A C 1
ATOM 601 O O . ASP A 1 77 ? 0.984 -7.239 1.903 1.00 94.38 77 ASP A O 1
ATOM 605 N N . LEU A 1 78 ? 1.714 -7.575 3.998 1.00 94.75 78 LEU A N 1
ATOM 606 C CA . LEU A 1 78 ? 0.688 -6.745 4.606 1.00 94.75 78 LEU A CA 1
ATOM 607 C C . LEU A 1 78 ? 1.142 -5.288 4.512 1.00 94.75 78 LEU A C 1
ATOM 609 O O . LEU A 1 78 ? 2.213 -4.931 4.994 1.00 94.75 78 LEU A O 1
ATOM 613 N N . VAL A 1 79 ? 0.348 -4.428 3.884 1.00 95.69 79 VAL A N 1
ATOM 614 C CA . VAL A 1 79 ? 0.746 -3.043 3.603 1.00 95.69 79 VAL A CA 1
ATOM 615 C C . VAL A 1 79 ? -0.289 -2.049 4.094 1.00 95.69 79 VAL A C 1
ATOM 617 O O . VAL A 1 79 ? -1.482 -2.348 4.149 1.00 95.69 79 VAL A O 1
ATOM 620 N N . CYS A 1 80 ? 0.177 -0.845 4.416 1.00 95.75 80 CYS A N 1
ATOM 621 C CA . CYS A 1 80 ? -0.675 0.319 4.607 1.00 95.75 80 CYS A CA 1
ATOM 622 C C . CYS A 1 80 ? -0.711 1.128 3.310 1.00 95.75 80 CYS A C 1
ATOM 624 O O . CYS A 1 80 ? 0.341 1.526 2.799 1.00 95.75 80 CYS A O 1
ATOM 626 N N . VAL A 1 81 ? -1.911 1.371 2.788 1.00 95.56 81 VAL A N 1
ATOM 627 C CA . VAL A 1 81 ? -2.142 2.106 1.546 1.00 95.56 81 VAL A CA 1
ATOM 628 C C . VAL A 1 81 ? -2.991 3.345 1.753 1.00 95.56 81 VAL A C 1
ATOM 630 O O . VAL A 1 81 ? -3.948 3.342 2.528 1.00 95.56 81 VAL A O 1
ATOM 633 N N . ARG A 1 82 ? -2.678 4.388 0.988 1.00 94.94 82 ARG A N 1
ATOM 634 C CA . ARG A 1 82 ? -3.494 5.595 0.866 1.00 94.94 82 ARG A CA 1
ATOM 635 C C . ARG A 1 82 ? -4.101 5.671 -0.525 1.00 94.94 82 ARG A C 1
ATOM 637 O O . ARG A 1 82 ? -3.439 5.362 -1.515 1.00 94.94 82 ARG A O 1
AT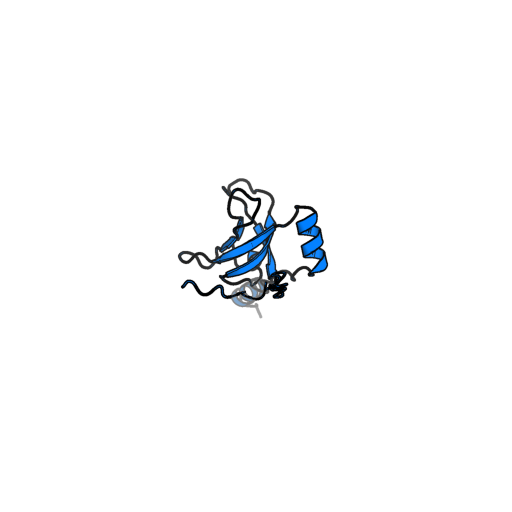OM 644 N N . LEU A 1 83 ? -5.360 6.094 -0.595 1.00 93.19 83 LEU A N 1
ATOM 645 C CA . LEU A 1 83 ? -6.026 6.357 -1.865 1.00 93.19 83 LEU A CA 1
ATOM 646 C C . LEU A 1 83 ? -5.503 7.658 -2.468 1.00 93.19 83 LEU A C 1
ATOM 648 O O . LEU A 1 83 ? -5.487 8.700 -1.814 1.00 93.19 83 LEU A O 1
ATOM 652 N N . LEU A 1 84 ? -5.110 7.593 -3.733 1.00 90.38 84 LEU A N 1
ATOM 653 C CA . LEU A 1 84 ? -4.755 8.769 -4.508 1.00 90.38 84 LEU A CA 1
ATOM 654 C C . LEU A 1 84 ? -6.030 9.441 -5.036 1.00 90.38 84 LEU A C 1
ATOM 656 O O . LEU A 1 84 ? -7.018 8.755 -5.326 1.00 90.38 84 LEU A O 1
ATOM 660 N N . PRO A 1 85 ? -6.031 10.776 -5.194 1.00 84.06 85 PRO A N 1
ATOM 661 C CA . PRO A 1 85 ? -7.157 11.476 -5.792 1.00 84.06 85 PRO A CA 1
ATOM 662 C C . PRO A 1 85 ? -7.438 10.908 -7.185 1.00 84.06 85 PRO A C 1
ATOM 664 O O . PRO A 1 85 ? -6.527 10.735 -8.001 1.00 84.06 85 PRO A O 1
ATOM 667 N N . SER A 1 86 ? -8.708 10.607 -7.461 1.00 74.75 86 SER A N 1
ATOM 668 C CA . SER A 1 86 ? -9.112 10.042 -8.745 1.00 74.75 86 SER A CA 1
ATOM 669 C C . SER A 1 86 ? -8.718 10.986 -9.878 1.00 74.75 86 SER A C 1
ATOM 671 O O . SER A 1 86 ? -9.254 12.085 -10.009 1.00 74.75 86 SER A O 1
ATOM 673 N N . SER A 1 87 ? -7.778 10.547 -10.711 1.00 60.12 87 SER A N 1
ATOM 674 C CA . SER A 1 87 ? -7.443 11.253 -11.943 1.00 60.12 87 SER A CA 1
ATOM 675 C C . SER A 1 87 ? -8.481 10.922 -13.019 1.00 60.12 87 SER A C 1
ATOM 677 O O . SER A 1 87 ? -8.879 9.756 -13.142 1.00 60.12 87 SER A O 1
ATOM 679 N N . PRO A 1 88 ? -8.929 11.907 -13.818 1.00 48.28 88 PRO A N 1
ATOM 680 C CA . PRO A 1 88 ? -9.883 11.661 -14.892 1.00 48.28 88 PRO A CA 1
ATOM 681 C C . PRO A 1 88 ? -9.278 10.669 -15.897 1.00 48.28 88 PRO A C 1
ATOM 683 O O . PRO A 1 88 ? -8.281 10.965 -16.548 1.00 48.28 88 PRO A O 1
ATOM 686 N N . GLY A 1 89 ? -9.862 9.470 -15.985 1.00 56.09 89 GLY A N 1
ATOM 687 C CA . GLY A 1 89 ? -9.419 8.394 -16.883 1.00 56.09 89 GLY A CA 1
ATOM 688 C C . GLY A 1 89 ? -9.117 7.056 -16.200 1.00 56.09 89 GLY A C 1
ATOM 689 O O . GLY A 1 89 ? -9.084 6.038 -16.885 1.00 56.09 89 GLY A O 1
ATOM 690 N N . HIS A 1 90 ? -8.971 7.017 -14.871 1.00 55.69 90 HIS A N 1
ATOM 691 C CA . HIS A 1 90 ? -8.769 5.762 -14.140 1.00 55.69 90 HIS A CA 1
ATOM 692 C C . HIS A 1 90 ? -10.076 5.229 -13.548 1.00 55.69 90 HIS A C 1
ATOM 694 O O . HIS A 1 90 ? -10.666 5.825 -12.649 1.00 55.69 90 HIS A O 1
ATOM 700 N N . GLN A 1 91 ? -10.524 4.073 -14.044 1.00 55.75 91 GLN A N 1
ATOM 701 C CA . GLN A 1 91 ? -11.652 3.338 -13.473 1.00 55.75 91 GLN A CA 1
ATOM 702 C C . GLN A 1 91 ? -11.162 2.466 -12.309 1.00 55.75 91 GLN A C 1
ATOM 704 O O . GLN A 1 91 ? -10.907 1.279 -12.478 1.00 55.75 91 GLN A O 1
ATOM 709 N N . GLY A 1 92 ? -10.997 3.047 -11.120 1.00 67.38 92 GLY A N 1
ATOM 710 C CA . GLY A 1 92 ? -10.607 2.287 -9.931 1.00 67.38 92 GLY A CA 1
ATOM 711 C C . GLY A 1 92 ? -10.065 3.146 -8.796 1.00 67.38 92 GLY A C 1
ATOM 712 O O . GLY A 1 92 ? -9.769 4.326 -8.972 1.00 67.38 92 GLY A O 1
ATOM 713 N N . ASN A 1 93 ? -9.929 2.523 -7.628 1.00 83.44 93 ASN A N 1
ATOM 714 C CA . ASN A 1 93 ? -9.266 3.109 -6.471 1.00 83.44 93 ASN A CA 1
ATOM 715 C C . ASN A 1 93 ? -7.753 3.014 -6.700 1.00 83.44 93 ASN A C 1
ATOM 717 O O . ASN A 1 93 ? -7.165 1.970 -6.437 1.00 83.44 93 ASN A O 1
ATOM 721 N N . ALA A 1 94 ? -7.126 4.051 -7.252 1.00 90.81 94 ALA A N 1
ATOM 722 C CA . ALA A 1 94 ? -5.668 4.111 -7.322 1.00 90.81 94 ALA A CA 1
ATOM 723 C C . ALA A 1 94 ? -5.100 4.414 -5.930 1.00 90.81 94 ALA A C 1
ATOM 725 O O . ALA A 1 94 ? -5.699 5.182 -5.174 1.00 90.81 94 ALA A O 1
ATOM 726 N N . GLY A 1 95 ? -3.953 3.836 -5.591 1.00 92.25 95 GLY A N 1
ATOM 727 C CA . GLY A 1 95 ? -3.320 4.084 -4.304 1.00 92.25 95 GLY A CA 1
ATOM 728 C C . GLY A 1 95 ? -1.815 3.891 -4.303 1.00 92.25 95 GLY A C 1
ATOM 729 O O . GLY A 1 95 ? -1.221 3.392 -5.259 1.00 92.25 95 GLY A O 1
ATOM 730 N N . GLU A 1 96 ? -1.223 4.301 -3.192 1.00 94.50 96 GLU A N 1
ATOM 731 C CA . GLU A 1 96 ? 0.203 4.196 -2.910 1.00 94.50 96 GLU A CA 1
ATOM 732 C C . GLU A 1 96 ? 0.431 3.453 -1.593 1.00 94.50 96 GLU A C 1
ATOM 734 O O . GLU A 1 96 ? -0.362 3.571 -0.655 1.00 94.50 96 GLU A O 1
ATOM 739 N N . VAL A 1 97 ? 1.520 2.694 -1.520 1.00 95.31 97 VAL A N 1
ATOM 740 C CA . VAL A 1 97 ? 1.980 2.010 -0.314 1.00 95.31 97 VAL A CA 1
ATOM 741 C C . VAL A 1 97 ? 2.799 2.987 0.522 1.00 95.31 97 VAL A C 1
ATOM 743 O O . VAL A 1 97 ? 3.886 3.416 0.135 1.00 95.31 97 VAL A O 1
ATOM 746 N N . LEU A 1 98 ? 2.288 3.302 1.709 1.00 95.00 98 LEU A N 1
ATOM 747 C CA . LEU A 1 98 ? 2.977 4.157 2.672 1.00 95.00 98 LEU A CA 1
ATOM 748 C C . LEU A 1 98 ? 4.036 3.386 3.463 1.00 95.00 98 LEU A C 1
ATOM 750 O O . LEU A 1 98 ? 5.045 3.965 3.861 1.00 95.00 98 LEU A O 1
ATOM 754 N N . ARG A 1 99 ? 3.795 2.093 3.719 1.00 94.75 99 ARG A N 1
ATOM 755 C CA . ARG A 1 99 ? 4.733 1.180 4.387 1.00 94.75 99 ARG A CA 1
ATOM 756 C C . ARG A 1 99 ? 4.294 -0.278 4.278 1.00 94.75 99 ARG A C 1
ATOM 758 O O . ARG A 1 99 ? 3.103 -0.568 4.131 1.00 94.75 99 ARG A O 1
ATOM 765 N N . VAL A 1 100 ? 5.252 -1.176 4.483 1.00 92.69 100 VAL A N 1
ATOM 766 C CA . VAL A 1 100 ? 4.985 -2.572 4.843 1.00 92.69 100 VAL A CA 1
ATOM 767 C C . VAL A 1 100 ? 4.713 -2.641 6.349 1.00 92.69 100 VAL A C 1
ATOM 769 O O . VAL A 1 100 ? 5.437 -2.062 7.165 1.00 92.69 100 VAL A O 1
ATOM 772 N N . VAL A 1 101 ? 3.618 -3.296 6.711 1.00 89.06 101 VAL A N 1
ATOM 773 C CA . VAL A 1 101 ? 3.212 -3.559 8.086 1.00 89.06 101 VAL A CA 1
ATOM 774 C C . VAL A 1 101 ? 3.741 -4.940 8.437 1.00 89.06 101 VAL A C 1
ATOM 776 O O . VAL A 1 101 ? 3.204 -5.949 7.995 1.00 89.06 101 VAL A O 1
ATOM 779 N N . GLU A 1 102 ? 4.800 -4.999 9.236 1.00 76.50 102 GLU A N 1
ATOM 780 C CA . GLU A 1 102 ? 5.193 -6.265 9.842 1.00 76.50 102 GLU A CA 1
ATOM 781 C C . GLU A 1 102 ? 4.065 -6.704 10.781 1.00 76.50 102 GLU A C 1
ATOM 783 O O . GLU A 1 102 ? 3.717 -5.981 11.722 1.00 76.50 102 GLU A O 1
ATOM 788 N N . GLU A 1 103 ? 3.481 -7.881 10.548 1.00 59.97 103 GLU A N 1
ATOM 789 C CA . GLU A 1 103 ? 2.687 -8.529 11.585 1.00 59.97 103 GLU A CA 1
ATOM 790 C C . GLU A 1 103 ? 3.624 -8.798 12.763 1.00 59.97 103 GLU A C 1
ATOM 792 O O . GLU A 1 103 ? 4.333 -9.803 12.822 1.00 59.97 103 GLU A O 1
ATOM 797 N N . ARG A 1 104 ? 3.622 -7.909 13.761 1.00 50.56 104 ARG A N 1
ATOM 798 C CA . ARG A 1 104 ? 4.004 -8.336 15.101 1.00 50.56 104 ARG A CA 1
ATOM 799 C C . ARG A 1 104 ? 2.988 -9.401 15.457 1.00 50.56 104 ARG A C 1
ATOM 801 O O . ARG A 1 104 ? 1.838 -9.065 15.725 1.00 50.56 104 ARG A O 1
ATOM 808 N N . HIS A 1 105 ? 3.411 -10.662 15.436 1.00 41.34 105 HIS A N 1
ATOM 809 C CA . HIS A 1 105 ? 2.683 -11.803 15.971 1.00 41.34 105 HIS A CA 1
ATOM 810 C C . HIS A 1 105 ? 2.293 -11.522 17.436 1.00 41.34 105 HIS A C 1
ATOM 812 O O . HIS A 1 105 ? 2.892 -12.037 18.376 1.00 41.34 105 HIS A O 1
ATOM 818 N N . LYS A 1 106 ? 1.268 -10.702 17.676 1.00 42.22 106 LYS A N 1
ATOM 819 C CA . LYS A 1 106 ? 0.505 -10.701 18.915 1.00 42.22 106 LYS A CA 1
ATOM 820 C C . LYS A 1 106 ? -0.528 -11.798 18.754 1.00 42.22 106 LYS A C 1
ATOM 822 O O . LYS A 1 106 ? -1.728 -11.555 18.691 1.00 42.22 106 LYS A O 1
ATOM 827 N N . THR A 1 107 ? -0.043 -13.035 18.732 1.00 38.69 107 THR A N 1
ATOM 828 C CA . THR A 1 107 ? -0.862 -14.175 19.116 1.00 38.69 107 THR A CA 1
ATOM 829 C C . THR A 1 107 ? -1.130 -14.031 20.612 1.00 38.69 107 THR A C 1
ATOM 831 O O . THR A 1 107 ? -0.512 -14.689 21.443 1.00 38.69 107 THR A O 1
ATOM 834 N N . THR A 1 108 ? -2.025 -13.124 20.999 1.00 41.28 108 THR A N 1
ATOM 835 C CA . THR A 1 108 ? -2.660 -13.237 22.305 1.00 41.28 108 THR A CA 1
ATOM 836 C C . THR A 1 108 ? -3.647 -14.384 22.169 1.00 41.28 108 THR A C 1
ATOM 838 O O . THR A 1 108 ? -4.782 -14.203 21.739 1.00 41.28 108 THR A O 1
ATOM 841 N N . VAL A 1 109 ? -3.189 -15.596 22.487 1.00 44.69 109 VAL A N 1
ATOM 842 C CA . VAL A 1 109 ? -4.084 -16.717 22.768 1.00 44.69 109 VAL A CA 1
ATOM 843 C C . VAL A 1 109 ? -4.875 -16.329 24.019 1.00 44.69 109 VAL A C 1
ATOM 845 O O . VAL A 1 109 ? -4.484 -16.647 25.135 1.00 44.69 109 VAL A O 1
ATOM 848 N N . VAL A 1 110 ? -5.988 -15.612 23.854 1.00 45.78 110 VAL A N 1
ATOM 849 C CA . VAL A 1 110 ? -7.039 -15.535 24.880 1.00 45.78 110 VAL A CA 1
ATOM 850 C C . VAL A 1 110 ? -7.967 -16.724 24.652 1.00 45.78 110 VAL A C 1
ATOM 852 O O . VAL A 1 110 ? -9.139 -16.592 24.328 1.00 45.78 110 VAL A O 1
ATOM 855 N N . GLY A 1 111 ? -7.390 -17.918 24.727 1.00 40.88 111 GLY A N 1
ATOM 856 C CA . GLY A 1 111 ? -8.120 -19.172 24.749 1.00 40.88 111 GLY A CA 1
ATOM 857 C C . GLY A 1 111 ? -7.914 -19.760 26.126 1.00 40.88 111 GLY A C 1
ATOM 858 O O . GLY A 1 111 ? -6.873 -20.358 26.384 1.00 40.88 111 GLY A O 1
ATOM 859 N N . HIS A 1 112 ? -8.873 -19.545 27.022 1.00 48.62 112 HIS A N 1
ATOM 860 C CA . HIS A 1 112 ? -8.960 -20.298 28.262 1.00 48.62 112 HIS A CA 1
ATOM 861 C C . HIS A 1 112 ? -9.041 -21.779 27.871 1.00 48.62 112 HIS A C 1
ATOM 863 O O . HIS A 1 112 ? -10.071 -22.244 27.390 1.00 48.62 112 HIS A O 1
ATOM 869 N N . LEU A 1 113 ? -7.932 -22.507 28.009 1.00 48.28 113 LEU A N 1
ATOM 870 C CA . LEU A 1 113 ? -7.917 -23.957 27.881 1.00 48.28 113 LEU A CA 1
ATOM 871 C C . LEU A 1 113 ? -8.718 -24.482 29.071 1.00 48.28 113 LEU A C 1
ATOM 873 O O . LEU A 1 113 ? -8.216 -24.551 30.192 1.00 48.28 113 LEU A O 1
ATOM 877 N N . GLU A 1 114 ? -10.002 -24.759 28.865 1.00 47.88 114 GLU A N 1
ATOM 878 C C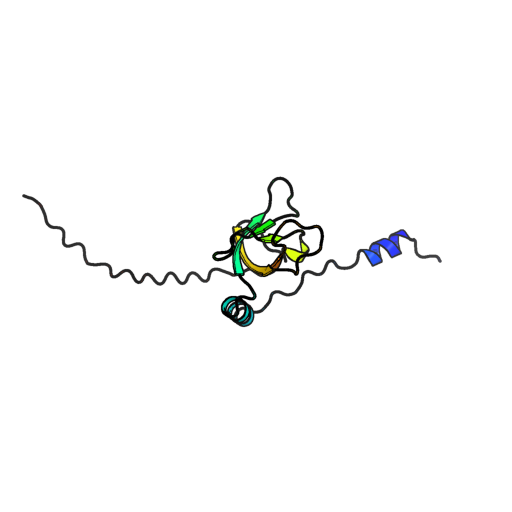A . GLU A 1 114 ? -10.727 -25.585 29.819 1.00 47.88 114 GLU A CA 1
ATOM 879 C C . GLU A 1 114 ? -10.029 -26.952 29.858 1.00 47.88 114 GLU A C 1
ATOM 881 O O . GLU A 1 114 ? -9.805 -27.554 28.800 1.00 47.88 114 GLU A O 1
ATOM 886 N N . PRO A 1 115 ? -9.624 -27.449 31.040 1.00 48.38 115 PRO A N 1
ATOM 887 C CA . PRO A 1 115 ? -9.049 -28.776 31.127 1.00 48.38 115 PRO A CA 1
ATOM 888 C C . PRO A 1 115 ? -10.108 -29.781 30.679 1.00 48.38 115 PRO A C 1
ATOM 890 O O . PRO A 1 115 ? -11.199 -29.854 31.247 1.00 48.38 115 PRO A O 1
ATOM 893 N N . TYR A 1 116 ? -9.765 -30.551 29.650 1.00 49.22 116 TYR A N 1
ATOM 894 C CA . TYR A 1 116 ? -10.562 -31.648 29.123 1.00 49.22 116 TYR A CA 1
ATOM 895 C C . TYR A 1 116 ? -10.917 -32.618 30.263 1.00 49.22 116 TYR A C 1
ATOM 897 O O . TYR A 1 116 ? -10.110 -33.459 30.660 1.00 49.22 116 TYR A O 1
ATOM 905 N N . ARG A 1 117 ? -12.127 -32.499 30.825 1.00 50.78 117 ARG A N 1
ATOM 906 C CA . ARG A 1 117 ? -12.706 -33.529 31.692 1.00 50.78 117 ARG A CA 1
ATOM 907 C C . ARG A 1 117 ? -13.193 -34.643 30.782 1.00 50.78 117 ARG A C 1
ATOM 909 O O . ARG A 1 117 ? -14.333 -34.626 30.331 1.00 50.78 117 ARG A O 1
ATOM 916 N N . GLY A 1 118 ? -12.304 -35.588 30.494 1.00 47.88 118 GLY A N 1
ATOM 917 C CA . GLY A 1 118 ? -12.666 -36.824 29.816 1.00 47.88 118 GLY A CA 1
ATOM 918 C C . GLY A 1 118 ? -13.730 -37.564 30.623 1.00 47.88 118 GLY A C 1
ATOM 919 O O . GLY A 1 118 ? -13.421 -38.225 31.611 1.00 47.88 118 GLY A O 1
ATOM 920 N N . SER A 1 119 ? -14.990 -37.443 30.218 1.00 52.81 119 SER A N 1
ATOM 921 C CA . SER A 1 119 ? -16.040 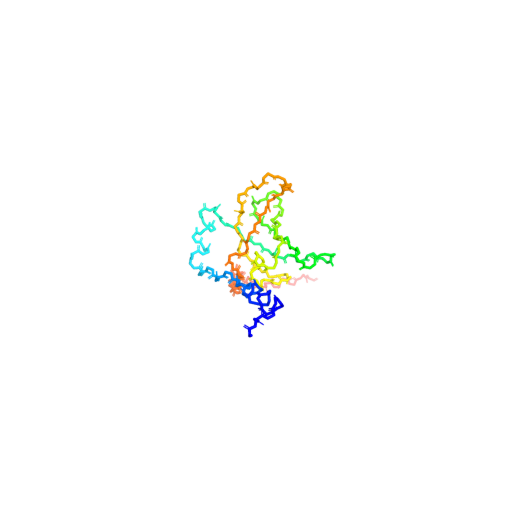-38.375 30.608 1.00 52.81 119 SER A CA 1
ATOM 922 C C . SER A 1 119 ? -15.887 -39.629 29.755 1.00 52.81 119 SER A C 1
ATOM 924 O O . SER A 1 119 ? -16.185 -39.608 28.561 1.00 52.81 119 SER A O 1
ATOM 926 N N . HIS A 1 120 ? -15.412 -40.709 30.373 1.00 50.81 120 HIS A N 1
ATOM 927 C CA . HIS A 1 120 ? -15.598 -42.062 29.859 1.00 50.81 120 HIS A CA 1
ATOM 928 C C . HIS A 1 120 ? -17.101 -42.338 29.688 1.00 50.81 120 HIS A C 1
ATOM 930 O O . HIS A 1 120 ? -17.848 -42.136 30.650 1.00 50.81 120 HIS A O 1
ATOM 936 N N . PRO A 1 121 ? -17.566 -42.812 28.522 1.00 53.16 121 PRO A N 1
ATOM 937 C CA . PRO A 1 121 ? -18.829 -43.523 28.437 1.00 53.16 121 PRO A CA 1
ATOM 938 C C . PRO A 1 121 ? -18.630 -45.025 28.750 1.00 53.16 121 PRO A C 1
ATOM 940 O O . PRO A 1 121 ? -17.499 -45.511 28.651 1.00 53.16 121 PRO A O 1
ATOM 943 N N . PRO A 1 122 ? -19.702 -45.712 29.191 1.00 59.50 122 PRO A N 1
ATOM 944 C CA . PRO A 1 122 ? -19.670 -47.017 29.864 1.00 59.50 122 PRO A CA 1
ATOM 945 C C . PRO A 1 122 ? -19.326 -48.209 28.965 1.00 59.50 122 PRO A C 1
ATOM 947 O O . PRO A 1 122 ? -19.591 -48.139 27.743 1.00 59.50 122 PRO A O 1
#

Sequence (122 aa):
KGESDLVKMMRQLSVCEYAEHVGEEECERLVAAGEAWIGPLRVDAANPFQAFVTCKGLPRDVMVQDLQLRNRAMHEDLVCVRLLPSSPGHQGNAGEVLRVVEERHKTTVVGHLEPYRGSHPP

InterPro domains:
  IPR012340 Nucleic acid-binding, OB-fold [SSF50249] (18-91)

Radius of gyration: 22.18 Å; chains: 1; bounding box: 54×66×58 Å

pLDDT: mean 78.35, std 19.27, range [38.69, 96.75]

Secondary structure (DSSP, 8-state):
----HHHHHHHHT---PPPPPPPHHHHHHHHHHTS-EEEEEEE-SS-TT-EEE--TT-SSPEEE-SHHHHTT--TT-EEEEEEPP--TT--SEEEEEEEE----------------------